Protein AF-A0A1B7P074-F1 (afdb_monomer)

Organism: NCBI:txid1955775

Solvent-accessible surface area (backbone atoms only — not comparable to full-atom values): 5033 Å² total; per-residue (Å²): 121,45,83,76,46,78,76,44,82,55,98,61,33,38,30,29,36,27,40,48,94,91,38,84,45,81,45,78,46,69,63,86,83,67,76,71,46,51,42,98,82,72,73,50,70,55,33,65,68,61,50,49,52,53,48,48,52,52,37,52,75,70,52,49,32,79,68,74,82,40,81,80,76,88,82,85,82,86,133

pLDDT: mean 86.08, std 8.47, range [62.0, 96.62]

Sequence (79 aa):
MEFEEILKVSEVSFIFHVNYCGKPWDLKLFHNNGTPGYACNCIQDLDRSCCEIRAYYRLKQFKICDVEVMPDFYGFILR

Foldseek 3Di:
DAFDAWPDDDPFWTWTFDDDPNDTDIDIGTDCPDFPAADPVNPRGSGPVVVVQVVLVVCVVVCVCVVVPDPHDDDDDDD

Radius of gyration: 14.27 Å; Cα contacts (8 Å, |Δi|>4): 95; chains: 1; bounding box: 35×29×31 Å

Nearest PDB structures (foldseek):
  7qh2-assembly1_E  TM=8.351E-01  e=2.753E+00  Acetobacterium woodii
  8soj-assembly1_B  TM=3.984E-01  e=1.009E+00  Enterovirus A71
  3dep-assembly1_A  TM=3.119E-01  e=2.429E+00  Arabidopsis thaliana

Structure (mmCIF, N/CA/C/O backbone):
data_AF-A0A1B7P074-F1
#
_entry.id   AF-A0A1B7P074-F1
#
loop_
_atom_site.group_PDB
_atom_site.id
_atom_site.type_symbol
_atom_site.label_atom_id
_atom_site.label_alt_id
_atom_sit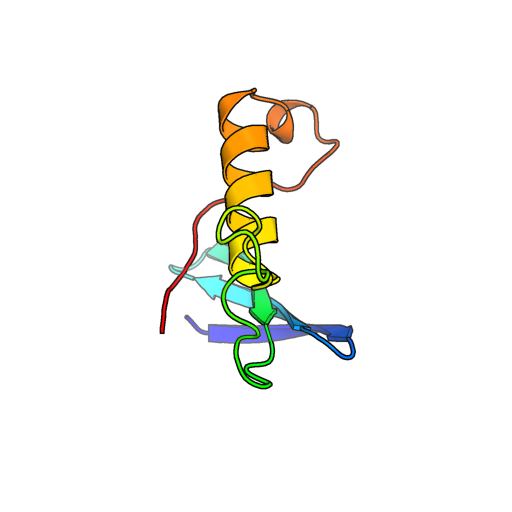e.label_comp_id
_atom_site.label_asym_id
_atom_site.label_entity_id
_atom_site.label_seq_id
_atom_site.pdbx_PDB_ins_code
_atom_site.Cartn_x
_atom_site.Cartn_y
_atom_site.Cartn_z
_atom_site.occupancy
_atom_site.B_iso_or_equiv
_atom_site.auth_seq_id
_atom_site.auth_comp_id
_atom_site.auth_asym_id
_atom_site.auth_atom_id
_atom_site.pdbx_PDB_model_num
ATOM 1 N N . MET A 1 1 ? -3.386 -14.494 8.803 1.00 85.94 1 MET A N 1
ATOM 2 C CA . MET A 1 1 ? -3.867 -13.475 7.853 1.00 85.94 1 MET A CA 1
ATOM 3 C C . MET A 1 1 ? -4.979 -14.130 7.079 1.00 85.94 1 MET A C 1
ATOM 5 O O . MET A 1 1 ? -4.736 -15.187 6.509 1.00 85.94 1 MET A O 1
ATOM 9 N N . GLU A 1 2 ? -6.164 -13.544 7.117 1.00 92.88 2 GLU A N 1
ATOM 10 C CA . GLU A 1 2 ? -7.342 -14.042 6.410 1.00 92.88 2 GLU A CA 1
ATOM 11 C C . GLU A 1 2 ? -7.789 -12.970 5.417 1.00 92.88 2 GLU A C 1
ATOM 13 O O . GLU A 1 2 ? -7.842 -11.793 5.768 1.00 92.88 2 GLU A O 1
ATOM 18 N N . PHE A 1 3 ? -8.029 -13.364 4.166 1.00 92.75 3 PHE A N 1
ATOM 19 C CA . PHE A 1 3 ? -8.511 -12.462 3.122 1.00 92.75 3 PHE A CA 1
ATOM 20 C C . PHE A 1 3 ? -10.034 -12.427 3.182 1.00 92.75 3 PHE A C 1
ATOM 22 O O . PHE A 1 3 ? -10.666 -13.462 2.980 1.00 92.75 3 PHE A O 1
ATOM 29 N N . GLU A 1 4 ? -10.604 -11.260 3.468 1.00 94.38 4 GLU A N 1
ATOM 30 C CA . GLU A 1 4 ? -12.051 -11.108 3.631 1.00 94.38 4 GLU A CA 1
ATOM 31 C C . GLU A 1 4 ? -12.700 -10.639 2.325 1.00 94.38 4 GLU A C 1
ATOM 33 O O . GLU A 1 4 ? -13.633 -11.273 1.834 1.00 94.38 4 GLU A O 1
ATOM 38 N N . GLU A 1 5 ? -12.165 -9.582 1.707 1.00 96.12 5 GLU A N 1
ATOM 39 C CA . GLU A 1 5 ? -12.698 -9.040 0.452 1.00 96.12 5 GLU A CA 1
ATOM 40 C C . GLU A 1 5 ? -11.623 -8.398 -0.436 1.00 96.12 5 GLU A C 1
ATOM 42 O O . GLU A 1 5 ? -10.539 -8.022 0.011 1.00 96.12 5 GLU A O 1
ATOM 47 N N . ILE A 1 6 ? -11.931 -8.267 -1.730 1.00 96.62 6 ILE A N 1
ATOM 48 C CA . ILE A 1 6 ? -11.122 -7.505 -2.686 1.00 96.62 6 ILE A CA 1
ATOM 49 C C . ILE A 1 6 ? -11.729 -6.112 -2.806 1.00 96.62 6 ILE A C 1
ATOM 51 O O . ILE A 1 6 ? -12.798 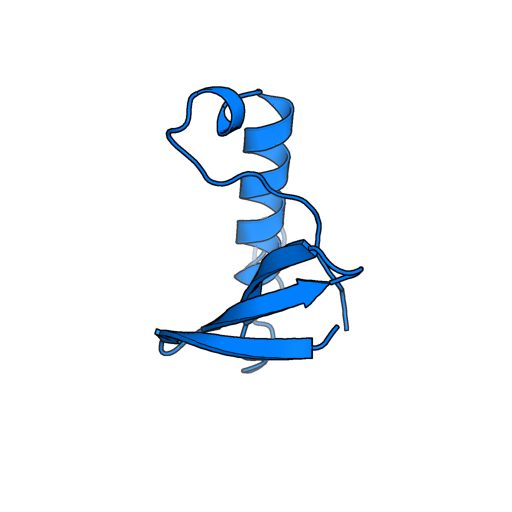-5.949 -3.386 1.00 96.62 6 ILE A O 1
ATOM 55 N N . LEU A 1 7 ? -11.011 -5.103 -2.321 1.00 95.69 7 LEU A N 1
ATOM 56 C CA . LEU A 1 7 ? -11.422 -3.703 -2.413 1.00 95.69 7 LEU A CA 1
ATOM 57 C C . LEU A 1 7 ? -11.179 -3.132 -3.808 1.00 95.69 7 LEU A C 1
ATOM 59 O O . LEU A 1 7 ? -11.972 -2.344 -4.324 1.00 95.69 7 LEU A O 1
ATOM 63 N N . LYS A 1 8 ? -10.049 -3.493 -4.428 1.00 95.75 8 LYS A N 1
ATOM 64 C CA . LYS A 1 8 ? -9.679 -2.954 -5.739 1.00 95.75 8 LYS A CA 1
ATOM 65 C C . LYS A 1 8 ? -8.821 -3.912 -6.542 1.00 95.75 8 LYS A C 1
ATOM 67 O O . LYS A 1 8 ? -7.875 -4.507 -6.033 1.00 95.75 8 LYS A O 1
ATOM 72 N N . VAL A 1 9 ? -9.108 -3.967 -7.836 1.00 95.81 9 VAL A N 1
ATOM 73 C CA . VAL A 1 9 ? -8.296 -4.658 -8.837 1.00 95.81 9 VAL A CA 1
ATOM 74 C C . VAL A 1 9 ? -7.712 -3.621 -9.787 1.00 95.81 9 VAL A C 1
ATOM 76 O O . VAL A 1 9 ? -8.399 -2.696 -10.216 1.00 95.81 9 VAL A O 1
ATOM 79 N N . SER A 1 10 ? -6.434 -3.766 -10.112 1.00 91.81 10 SER A N 1
ATOM 80 C CA . SER A 1 10 ? -5.756 -2.976 -11.136 1.00 91.81 10 SER A CA 1
ATOM 81 C C . SER A 1 10 ? -4.822 -3.863 -11.953 1.00 91.81 10 SER A C 1
ATOM 83 O O . SER A 1 10 ? -4.499 -4.984 -11.555 1.00 91.81 10 SER A O 1
ATOM 85 N N . GLU A 1 11 ? -4.326 -3.330 -13.066 1.00 89.44 11 GLU A N 1
ATOM 86 C CA . GLU A 1 11 ? -3.356 -4.020 -13.925 1.00 89.44 11 GLU A CA 1
ATOM 87 C C . GLU A 1 11 ? -2.047 -4.380 -13.213 1.00 89.44 11 GLU A C 1
ATOM 89 O O . GLU A 1 11 ? -1.326 -5.261 -13.668 1.00 89.44 11 GLU A O 1
ATOM 94 N N . VAL A 1 12 ? -1.721 -3.701 -12.106 1.00 88.69 12 VAL A N 1
ATOM 95 C CA . VAL A 1 12 ? -0.416 -3.814 -11.425 1.00 88.69 12 VAL A CA 1
ATOM 96 C C . VAL A 1 12 ? -0.502 -4.288 -9.974 1.00 88.69 12 VAL A C 1
ATOM 98 O O . VAL A 1 12 ? 0.520 -4.612 -9.372 1.00 88.69 12 VAL A O 1
ATOM 101 N N . SER A 1 13 ? -1.700 -4.309 -9.392 1.00 92.06 13 SER A N 1
ATOM 102 C CA . SER A 1 13 ? -1.900 -4.673 -7.990 1.00 92.06 13 SER A CA 1
ATOM 103 C C . SER A 1 13 ? -3.349 -5.016 -7.663 1.00 92.06 13 SER A C 1
ATOM 105 O O . SER A 1 13 ? -4.279 -4.580 -8.349 1.00 92.06 13 SER A O 1
ATOM 107 N N . PHE A 1 14 ? -3.520 -5.713 -6.550 1.00 94.31 14 PHE A N 1
ATOM 108 C CA . PHE A 1 14 ? -4.773 -5.882 -5.834 1.00 94.31 14 PHE A CA 1
ATOM 109 C C . PHE A 1 14 ? -4.717 -5.144 -4.498 1.00 94.31 14 PHE A C 1
ATOM 111 O O . PHE A 1 14 ? -3.656 -5.058 -3.880 1.00 94.31 14 PHE A O 1
ATOM 118 N N . ILE A 1 15 ? -5.860 -4.652 -4.038 1.00 95.44 15 ILE A N 1
ATOM 119 C CA . ILE A 1 15 ? -6.055 -4.207 -2.659 1.00 95.44 15 ILE A CA 1
ATOM 120 C C . ILE A 1 15 ? -7.101 -5.128 -2.044 1.00 95.44 15 ILE A C 1
ATOM 122 O O . ILE A 1 15 ? -8.198 -5.261 -2.587 1.00 95.44 15 ILE A O 1
ATOM 126 N N . PHE A 1 16 ? -6.741 -5.757 -0.935 1.00 96.19 16 PHE A N 1
ATOM 127 C CA . PHE A 1 16 ? -7.593 -6.644 -0.159 1.00 96.19 16 PHE A CA 1
ATOM 128 C C . PHE A 1 16 ? -7.908 -6.010 1.184 1.00 96.19 16 PHE A C 1
ATOM 130 O O . PHE A 1 16 ? -7.021 -5.414 1.792 1.00 96.19 16 PHE A O 1
ATOM 137 N N . HIS A 1 17 ? -9.120 -6.220 1.672 1.00 96.00 17 HIS A N 1
ATOM 138 C CA . HIS A 1 17 ? -9.386 -6.123 3.094 1.00 96.00 17 HIS A CA 1
ATOM 139 C C . HIS A 1 17 ? -9.020 -7.460 3.741 1.00 96.00 17 HIS A C 1
ATOM 141 O O . HIS A 1 17 ? -9.400 -8.534 3.253 1.00 96.00 17 HIS A O 1
ATOM 147 N N . VAL A 1 18 ? -8.226 -7.407 4.803 1.00 95.31 18 VAL A N 1
ATOM 148 C CA . VAL A 1 18 ? -7.709 -8.589 5.485 1.00 95.31 18 VAL A CA 1
ATOM 149 C C . VAL A 1 18 ? -7.891 -8.479 6.986 1.00 95.31 18 VAL A C 1
ATOM 151 O O . VAL A 1 18 ? -7.702 -7.423 7.588 1.00 95.31 18 VAL A O 1
ATOM 154 N N . ASN A 1 19 ? -8.138 -9.621 7.613 1.00 95.06 19 ASN A N 1
ATOM 155 C CA . ASN A 1 19 ? -8.025 -9.759 9.050 1.00 95.06 19 ASN A CA 1
ATOM 156 C C . ASN A 1 19 ? -6.614 -10.216 9.413 1.00 95.06 19 ASN A C 1
ATOM 158 O O . ASN A 1 19 ? -6.140 -11.292 9.012 1.00 95.06 19 ASN A O 1
ATOM 162 N N . TYR A 1 20 ? -5.915 -9.397 10.191 1.00 91.94 20 TYR A N 1
ATOM 163 C CA . TYR A 1 20 ? -4.603 -9.735 10.719 1.00 91.94 20 TYR A CA 1
ATOM 164 C C . TYR A 1 20 ? -4.563 -9.492 12.225 1.00 91.94 20 TYR A C 1
ATOM 166 O O . TYR A 1 20 ? -4.722 -8.366 12.700 1.00 91.94 20 TYR A O 1
ATOM 174 N N . CYS A 1 21 ? -4.344 -10.576 12.976 1.00 92.12 21 CYS A N 1
ATOM 175 C CA . CYS A 1 21 ? -4.357 -10.596 14.441 1.00 92.12 21 CYS A CA 1
ATOM 176 C C . CYS A 1 21 ? -5.665 -10.056 15.055 1.00 92.12 21 CYS A C 1
ATOM 178 O O . CYS A 1 21 ? -5.625 -9.343 16.057 1.00 92.12 21 CYS A O 1
ATOM 180 N N . GLY A 1 22 ? -6.818 -10.379 14.454 1.00 93.19 22 GLY A N 1
ATOM 181 C CA . GLY A 1 22 ? -8.134 -9.956 14.944 1.00 93.19 22 GLY A CA 1
ATOM 182 C C . GLY A 1 22 ? -8.457 -8.484 14.679 1.00 93.19 22 GLY A C 1
ATOM 183 O O . GLY A 1 22 ? -9.387 -7.950 15.279 1.00 93.19 22 GLY A O 1
ATOM 184 N N . LYS A 1 23 ? -7.675 -7.811 13.828 1.00 93.44 23 LYS A N 1
ATOM 185 C CA . LYS A 1 23 ? -7.887 -6.420 13.425 1.00 93.44 23 LYS A CA 1
ATOM 186 C C . LYS A 1 23 ? -8.042 -6.329 11.903 1.00 93.44 23 LYS A C 1
ATOM 188 O O . LYS A 1 23 ? -7.321 -7.047 11.204 1.00 93.44 23 LYS A O 1
ATOM 193 N N . PRO A 1 24 ? -8.939 -5.462 11.407 1.00 94.44 24 PRO A N 1
ATOM 194 C CA . PRO A 1 24 ? -9.088 -5.209 9.981 1.00 94.44 24 PRO A CA 1
ATOM 195 C C . PRO A 1 24 ? -7.937 -4.343 9.459 1.00 94.44 24 PRO A C 1
ATOM 197 O O . PRO A 1 24 ? -7.522 -3.386 10.119 1.00 94.44 24 PRO A O 1
ATOM 200 N N . TRP A 1 25 ? -7.432 -4.676 8.275 1.00 93.38 25 TRP A N 1
ATOM 201 C CA . TRP A 1 25 ? -6.373 -3.947 7.579 1.00 93.38 25 TRP A CA 1
ATOM 202 C C . TRP A 1 25 ? -6.594 -3.979 6.075 1.00 93.38 25 TRP A C 1
ATOM 204 O O . TRP A 1 25 ? -7.140 -4.944 5.546 1.00 93.38 25 TRP A O 1
ATOM 214 N N . ASP A 1 26 ? -6.042 -2.990 5.379 1.00 94.25 26 ASP A N 1
ATOM 215 C CA . ASP A 1 26 ? -5.970 -3.008 3.923 1.00 94.25 26 ASP A CA 1
ATOM 216 C C . ASP A 1 26 ? -4.576 -3.456 3.474 1.00 94.25 26 ASP A C 1
ATOM 218 O O . ASP A 1 26 ? -3.553 -2.865 3.829 1.00 94.25 26 ASP A O 1
ATOM 222 N N . LEU A 1 27 ? -4.531 -4.524 2.680 1.00 93.75 27 LEU A N 1
ATOM 223 C CA . LEU A 1 27 ? -3.312 -5.105 2.135 1.00 93.75 27 LEU A CA 1
ATOM 224 C C . LEU A 1 27 ? -3.236 -4.857 0.632 1.00 93.75 27 LEU A C 1
ATOM 226 O O . LEU A 1 27 ? -4.062 -5.348 -0.137 1.00 93.75 27 LEU A O 1
ATOM 230 N N . LYS A 1 28 ? -2.181 -4.169 0.195 1.00 93.44 28 LYS A N 1
ATOM 231 C CA . LYS A 1 28 ? -1.864 -4.020 -1.225 1.00 93.44 28 LYS A CA 1
ATOM 232 C C . LYS A 1 28 ? -0.878 -5.096 -1.675 1.00 93.44 28 LYS A C 1
ATOM 234 O O . LYS A 1 28 ? 0.245 -5.163 -1.181 1.00 93.44 28 LYS A O 1
ATOM 239 N N . LEU A 1 29 ? -1.290 -5.911 -2.639 1.00 91.94 29 LEU A N 1
ATOM 240 C CA . LEU A 1 29 ? -0.489 -6.966 -3.252 1.00 91.94 29 LEU A CA 1
ATOM 241 C C . LEU A 1 29 ? -0.117 -6.568 -4.680 1.00 91.94 29 LEU A C 1
ATOM 243 O O . LEU A 1 29 ? -0.997 -6.346 -5.508 1.00 91.94 29 LEU A O 1
ATOM 247 N N . PHE A 1 30 ? 1.174 -6.498 -4.993 1.00 89.88 30 PHE A N 1
ATOM 248 C CA . PHE A 1 30 ? 1.640 -6.208 -6.350 1.00 89.88 30 PHE A CA 1
ATOM 249 C C . PHE A 1 30 ? 1.737 -7.487 -7.178 1.00 89.88 30 PHE A C 1
ATOM 251 O O . PHE A 1 30 ? 2.169 -8.528 -6.676 1.00 89.88 30 PHE A O 1
ATOM 258 N N . HIS A 1 31 ? 1.364 -7.408 -8.457 1.00 87.88 31 HIS A N 1
ATOM 259 C CA . HIS A 1 31 ? 1.604 -8.517 -9.379 1.00 87.88 31 HIS A CA 1
ATOM 260 C C . HIS A 1 31 ? 3.103 -8.658 -9.618 1.00 87.88 31 HIS A C 1
ATOM 262 O O . HIS A 1 31 ? 3.783 -7.683 -9.940 1.00 87.88 31 HIS A O 1
ATOM 268 N N . ASN A 1 32 ? 3.619 -9.879 -9.500 1.00 76.69 32 ASN A N 1
ATOM 269 C CA . ASN A 1 32 ? 5.003 -10.167 -9.850 1.00 76.69 32 ASN A CA 1
ATOM 270 C C . ASN A 1 32 ? 5.106 -10.449 -11.357 1.00 76.69 32 ASN A C 1
ATOM 272 O O . ASN A 1 32 ? 5.189 -11.601 -11.775 1.00 76.69 32 ASN A O 1
ATOM 276 N N . ASN A 1 33 ? 5.088 -9.389 -12.167 1.00 73.31 33 ASN A N 1
ATOM 277 C CA . ASN A 1 33 ? 5.239 -9.474 -13.627 1.00 73.31 33 ASN A CA 1
ATOM 278 C C . ASN A 1 33 ? 6.716 -9.484 -14.073 1.00 73.31 33 ASN A C 1
ATOM 280 O O . ASN A 1 33 ? 7.024 -9.169 -15.221 1.00 73.31 33 ASN A O 1
ATOM 284 N N . GLY A 1 34 ? 7.629 -9.841 -13.165 1.00 65.44 34 GLY A N 1
ATOM 285 C CA . GLY A 1 34 ? 9.063 -9.641 -13.326 1.00 65.44 34 GLY A CA 1
ATOM 286 C C . GLY A 1 34 ? 9.478 -8.264 -12.818 1.00 65.44 34 GLY A C 1
ATOM 287 O O . GLY A 1 34 ? 8.814 -7.257 -13.071 1.00 65.44 34 GLY A O 1
ATOM 288 N N . THR A 1 35 ? 10.573 -8.221 -12.064 1.00 63.97 35 THR A N 1
ATOM 289 C CA . THR A 1 35 ? 11.103 -6.962 -11.552 1.00 63.97 35 THR A CA 1
ATOM 290 C C . THR A 1 35 ? 11.957 -6.309 -12.643 1.00 63.97 35 THR A C 1
ATOM 292 O O . THR A 1 35 ? 12.921 -6.913 -13.113 1.00 63.97 35 THR A O 1
ATOM 295 N N . PRO A 1 36 ? 11.652 -5.070 -13.069 1.00 69.44 36 PRO A N 1
ATOM 296 C CA . PRO A 1 36 ? 12.523 -4.331 -13.987 1.00 69.44 36 PRO A CA 1
ATOM 297 C C . PRO A 1 36 ? 13.892 -3.995 -13.363 1.00 69.44 36 PRO A C 1
ATOM 299 O O . PRO A 1 36 ? 14.788 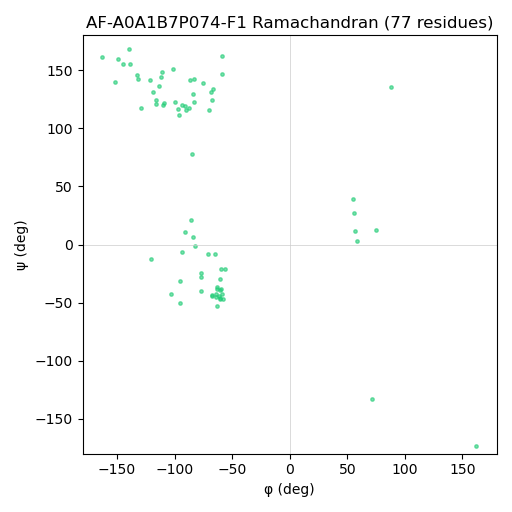-3.535 -14.064 1.00 69.44 36 PRO A O 1
ATOM 302 N N . GLY A 1 37 ? 14.071 -4.247 -12.060 1.00 78.19 37 GLY A N 1
ATOM 303 C CA . GLY A 1 37 ? 15.321 -4.038 -11.343 1.00 78.19 37 GLY A CA 1
ATOM 304 C C . GLY A 1 37 ? 15.609 -2.553 -11.161 1.00 78.19 37 GLY A C 1
ATOM 305 O O . GLY A 1 37 ? 14.736 -1.789 -10.760 1.00 78.19 37 GLY A O 1
ATOM 306 N N . TYR A 1 38 ? 16.837 -2.145 -11.460 1.00 80.88 38 TYR A N 1
ATOM 307 C CA . TYR A 1 38 ? 17.233 -0.740 -11.458 1.00 80.88 38 TYR A CA 1
ATOM 308 C C . TYR A 1 38 ? 17.288 -0.195 -12.885 1.00 80.88 38 TYR A C 1
ATOM 310 O O . TYR A 1 38 ? 17.598 -0.917 -13.832 1.00 80.88 38 TYR A O 1
ATOM 318 N N . ALA A 1 39 ? 17.040 1.106 -13.036 1.00 82.75 39 ALA A N 1
ATOM 319 C CA . ALA A 1 39 ? 17.314 1.814 -14.280 1.00 82.75 39 ALA A CA 1
ATOM 320 C C . ALA A 1 39 ? 18.803 1.709 -14.648 1.00 82.75 39 ALA A C 1
ATOM 322 O O . ALA A 1 39 ? 19.647 1.459 -13.789 1.00 82.75 39 ALA A O 1
ATOM 323 N N . CYS A 1 40 ? 19.150 1.978 -15.910 1.00 84.00 40 CYS A N 1
ATOM 324 C CA . CYS A 1 40 ? 20.529 1.865 -16.409 1.00 84.00 40 CYS A CA 1
ATOM 325 C C . CYS A 1 40 ? 21.558 2.699 -15.622 1.00 84.00 40 CYS A C 1
ATOM 327 O O . CYS A 1 40 ? 22.749 2.417 -15.678 1.00 84.00 40 CYS A O 1
ATOM 329 N N . ASN A 1 41 ? 21.113 3.732 -14.900 1.00 85.75 41 ASN A N 1
ATOM 330 C CA . ASN A 1 41 ? 21.964 4.549 -14.034 1.00 85.75 41 ASN A CA 1
ATOM 331 C C . ASN A 1 41 ? 22.208 3.937 -12.640 1.00 85.75 41 ASN A C 1
ATOM 333 O O . ASN A 1 41 ? 22.891 4.558 -11.834 1.00 85.75 41 ASN A O 1
ATOM 337 N N . CYS A 1 42 ? 21.627 2.773 -12.336 1.00 77.81 42 CYS A N 1
ATOM 338 C CA . CYS A 1 42 ? 21.687 2.064 -11.054 1.00 77.81 42 CYS A CA 1
ATOM 339 C C . CYS A 1 42 ? 21.204 2.866 -9.828 1.00 77.81 42 CYS A C 1
ATOM 341 O O . CYS A 1 42 ? 21.414 2.440 -8.695 1.00 77.81 42 CYS A O 1
ATOM 343 N N . ILE A 1 43 ? 20.556 4.018 -10.030 1.00 81.06 43 ILE A N 1
ATOM 344 C CA . ILE A 1 43 ? 20.092 4.909 -8.954 1.00 81.06 43 ILE A CA 1
ATOM 345 C C . ILE A 1 43 ? 18.587 4.753 -8.746 1.00 81.06 43 ILE A C 1
ATOM 347 O O . ILE A 1 43 ? 18.107 4.719 -7.611 1.00 81.06 43 ILE A O 1
ATOM 351 N N . GLN A 1 44 ? 17.831 4.678 -9.841 1.00 80.50 44 GLN A N 1
ATOM 352 C CA . GLN A 1 44 ? 16.379 4.605 -9.787 1.00 80.50 44 GLN A CA 1
ATOM 353 C C . GLN A 1 44 ? 15.928 3.149 -9.716 1.00 80.50 44 GLN A C 1
ATOM 355 O O . GLN A 1 44 ? 16.145 2.381 -10.650 1.00 80.50 44 GLN A O 1
ATOM 360 N N . ASP A 1 45 ? 15.293 2.794 -8.604 1.00 83.69 45 ASP A N 1
ATOM 361 C CA . ASP A 1 45 ? 14.573 1.534 -8.464 1.00 83.69 45 ASP A CA 1
ATOM 362 C C . ASP A 1 45 ? 13.353 1.573 -9.397 1.00 83.69 45 ASP A C 1
ATOM 364 O O . ASP A 1 45 ? 12.574 2.528 -9.358 1.00 83.69 45 ASP A O 1
ATOM 368 N N . LEU A 1 46 ? 13.230 0.597 -10.294 1.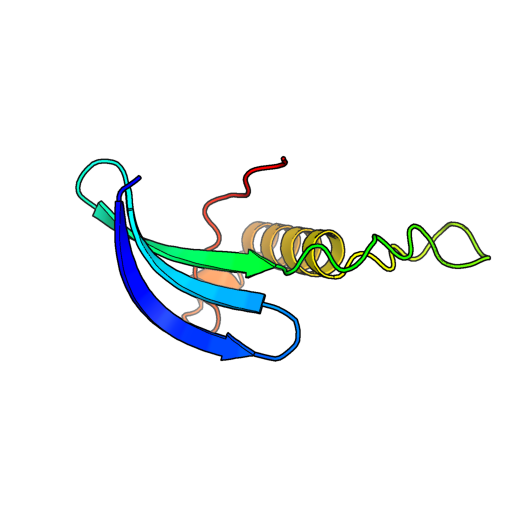00 83.56 46 LEU A N 1
ATOM 369 C CA . LEU A 1 46 ? 12.080 0.473 -11.190 1.00 83.56 46 LEU A CA 1
ATOM 370 C C . LEU A 1 46 ? 11.013 -0.452 -10.597 1.00 83.56 46 LEU A C 1
ATOM 372 O O . LEU A 1 46 ? 9.915 -0.557 -11.152 1.00 83.56 46 LEU A O 1
ATOM 376 N N . ASP A 1 47 ? 11.303 -1.109 -9.471 1.00 86.19 47 ASP A N 1
ATOM 377 C CA . ASP A 1 47 ? 10.318 -1.902 -8.763 1.00 86.19 47 ASP A CA 1
ATOM 378 C C . ASP A 1 47 ? 9.273 -0.985 -8.115 1.00 86.19 47 ASP A C 1
ATOM 380 O O . ASP A 1 47 ? 9.548 -0.163 -7.231 1.00 86.19 47 ASP A O 1
ATOM 384 N N . ARG A 1 48 ? 8.033 -1.122 -8.594 1.00 84.88 48 ARG A N 1
ATOM 385 C CA . ARG A 1 48 ? 6.910 -0.289 -8.157 1.00 84.88 48 ARG A CA 1
ATOM 386 C C . ARG A 1 48 ? 6.603 -0.495 -6.675 1.00 84.88 48 ARG A C 1
ATOM 388 O O . ARG A 1 48 ? 6.277 0.480 -6.000 1.00 84.88 48 ARG A O 1
ATOM 395 N N . SER A 1 49 ? 6.736 -1.724 -6.172 1.00 87.00 49 SER A N 1
ATOM 396 C CA . SER A 1 49 ? 6.492 -2.032 -4.762 1.00 87.00 49 SER A CA 1
ATOM 397 C C . SER A 1 49 ? 7.551 -1.382 -3.872 1.00 87.00 49 SER A C 1
ATOM 399 O O . SER A 1 49 ? 7.202 -0.703 -2.908 1.00 87.00 49 SER A O 1
ATOM 401 N N . CYS A 1 50 ? 8.830 -1.459 -4.251 1.00 86.88 50 CYS A N 1
ATOM 402 C CA . CYS A 1 50 ? 9.923 -0.806 -3.538 1.00 86.88 50 CYS A CA 1
ATOM 403 C C . CYS A 1 50 ? 9.765 0.715 -3.522 1.00 86.88 50 CYS A C 1
ATOM 405 O O . CYS A 1 50 ? 9.952 1.345 -2.478 1.00 86.88 50 CYS A O 1
ATOM 407 N N . CYS A 1 51 ? 9.407 1.316 -4.659 1.00 88.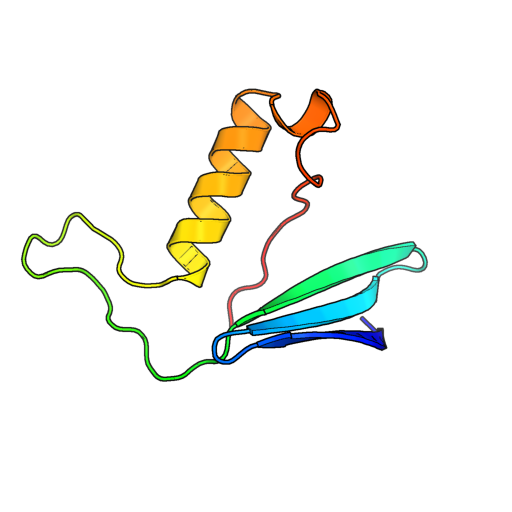38 51 CYS A N 1
ATOM 408 C CA . CYS A 1 51 ? 9.178 2.756 -4.750 1.00 88.38 51 CYS A CA 1
ATOM 409 C C . CYS A 1 51 ? 8.047 3.212 -3.824 1.00 88.38 51 CYS A C 1
ATOM 411 O O . CYS A 1 51 ? 8.213 4.183 -3.084 1.00 88.38 51 CYS A O 1
ATOM 413 N N . GLU A 1 52 ? 6.921 2.498 -3.832 1.00 89.75 52 GLU A N 1
ATOM 414 C CA . GLU A 1 52 ? 5.762 2.828 -3.005 1.00 89.75 52 GLU A CA 1
ATOM 415 C C . GLU A 1 52 ? 6.052 2.622 -1.509 1.00 89.75 52 GLU A C 1
ATOM 417 O O . GLU A 1 52 ? 5.794 3.522 -0.711 1.00 89.75 52 GLU A O 1
ATOM 422 N N . ILE A 1 53 ? 6.703 1.516 -1.128 1.00 90.00 53 ILE A N 1
ATOM 423 C CA . ILE A 1 53 ? 7.147 1.263 0.255 1.00 90.00 53 ILE A CA 1
ATOM 424 C C . ILE A 1 53 ? 8.083 2.378 0.740 1.00 90.00 53 ILE A C 1
ATOM 426 O O . ILE A 1 53 ? 7.898 2.913 1.835 1.00 90.00 53 ILE A O 1
ATOM 430 N N . ARG A 1 54 ? 9.076 2.775 -0.071 1.00 89.56 54 ARG A N 1
ATOM 431 C CA . ARG A 1 54 ? 10.000 3.871 0.275 1.00 89.56 54 ARG A CA 1
ATOM 432 C C . ARG A 1 54 ? 9.270 5.205 0.419 1.00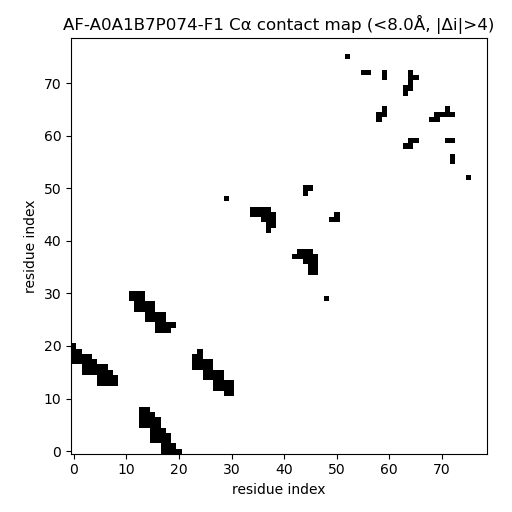 89.56 54 ARG A C 1
ATOM 434 O O . ARG A 1 54 ? 9.626 5.986 1.302 1.00 89.56 54 ARG A O 1
ATOM 441 N N . ALA A 1 55 ? 8.275 5.474 -0.426 1.00 90.38 55 ALA A N 1
ATOM 442 C CA . ALA A 1 55 ? 7.466 6.683 -0.336 1.00 90.38 55 ALA A CA 1
ATOM 443 C C . ALA A 1 55 ? 6.680 6.718 0.982 1.00 90.38 55 ALA A C 1
ATOM 445 O O . ALA A 1 55 ? 6.845 7.662 1.752 1.00 90.38 55 ALA A O 1
ATOM 446 N N . TYR A 1 56 ? 5.921 5.665 1.295 1.00 89.88 56 TYR A N 1
ATOM 447 C CA . TYR A 1 56 ? 5.164 5.572 2.546 1.00 89.88 56 TYR A CA 1
ATOM 448 C C . TYR A 1 56 ? 6.055 5.631 3.789 1.00 89.88 56 TYR A C 1
ATOM 450 O O . TYR A 1 56 ? 5.721 6.313 4.758 1.00 89.88 56 TYR A O 1
ATOM 458 N N . TYR A 1 57 ? 7.224 4.989 3.754 1.00 88.69 57 TYR A N 1
ATOM 459 C CA . TYR A 1 57 ? 8.187 5.066 4.848 1.00 88.69 57 TYR A CA 1
ATOM 460 C C . TYR A 1 57 ? 8.653 6.508 5.097 1.00 88.69 57 TYR A C 1
ATOM 462 O O . TYR A 1 57 ? 8.643 6.969 6.237 1.00 88.69 57 TYR A O 1
ATOM 470 N N . ARG A 1 58 ? 8.995 7.255 4.037 1.00 89.62 58 ARG A N 1
ATOM 471 C CA . ARG A 1 58 ? 9.368 8.675 4.146 1.00 89.62 58 ARG A CA 1
ATOM 472 C C . ARG A 1 58 ? 8.205 9.528 4.649 1.00 89.62 58 ARG A C 1
ATOM 474 O O . ARG A 1 58 ? 8.403 10.338 5.545 1.00 89.62 58 ARG A O 1
ATOM 481 N N . LEU A 1 59 ? 6.998 9.333 4.119 1.00 88.25 59 LEU A N 1
ATOM 482 C CA . LEU A 1 59 ? 5.808 10.078 4.551 1.00 88.25 59 LEU A CA 1
ATOM 483 C C . LEU A 1 59 ? 5.525 9.882 6.045 1.00 88.25 59 LEU A C 1
ATOM 485 O O . LEU A 1 59 ? 5.282 10.859 6.755 1.00 88.25 59 LEU A O 1
ATOM 489 N N . LYS A 1 60 ? 5.651 8.644 6.535 1.00 86.31 60 LYS A N 1
ATOM 490 C CA . LYS A 1 60 ? 5.532 8.321 7.958 1.00 86.31 60 LYS A CA 1
ATOM 491 C C . LYS A 1 60 ? 6.635 8.975 8.792 1.00 86.31 60 LYS A C 1
ATOM 493 O O . LYS A 1 60 ? 6.350 9.537 9.844 1.00 86.31 60 LYS A O 1
ATOM 498 N N . GLN A 1 61 ? 7.884 8.962 8.319 1.00 87.50 61 GLN A N 1
ATOM 499 C CA . GLN A 1 61 ? 8.997 9.642 8.998 1.00 87.50 61 GLN A CA 1
ATOM 500 C C . GLN A 1 61 ? 8.767 11.151 9.144 1.00 87.50 61 GLN A C 1
ATOM 502 O O . GLN A 1 61 ? 9.100 11.721 10.181 1.00 87.50 61 GLN A O 1
ATOM 507 N N . PHE A 1 62 ? 8.174 11.791 8.134 1.00 86.50 62 PHE A N 1
ATOM 508 C CA . PHE A 1 62 ? 7.844 13.216 8.166 1.00 86.50 62 PHE A CA 1
ATOM 509 C C . PHE A 1 62 ? 6.505 13.530 8.850 1.00 86.50 62 PHE A C 1
ATOM 511 O O . PHE A 1 62 ? 6.092 14.686 8.829 1.00 86.50 62 PHE A O 1
ATOM 518 N N . LYS A 1 63 ? 5.835 12.539 9.465 1.00 80.94 63 LYS A N 1
ATOM 519 C CA . LYS A 1 63 ? 4.525 12.695 10.126 1.00 80.94 63 LYS A CA 1
ATOM 520 C C . LYS A 1 63 ? 3.434 13.264 9.210 1.00 80.94 63 LYS A C 1
ATOM 522 O O . LYS A 1 63 ? 2.496 13.906 9.664 1.00 80.94 63 LYS A O 1
ATOM 527 N N . ILE A 1 64 ? 3.554 13.033 7.901 1.00 75.62 64 ILE A N 1
ATOM 528 C CA . ILE A 1 64 ? 2.558 13.485 6.918 1.00 75.62 64 ILE A CA 1
ATOM 529 C C . ILE A 1 64 ? 1.321 12.572 6.954 1.00 75.62 64 ILE A C 1
ATOM 531 O O . ILE A 1 64 ? 0.215 13.036 6.690 1.00 75.62 64 ILE A O 1
ATOM 535 N N . CYS A 1 65 ? 1.488 11.297 7.332 1.00 67.50 65 CYS A N 1
ATOM 536 C CA . CYS A 1 65 ? 0.372 10.375 7.584 1.00 67.50 65 CYS A CA 1
ATOM 537 C C . CYS A 1 65 ? -0.553 10.874 8.713 1.00 67.50 65 CYS A C 1
ATOM 539 O O . CYS A 1 65 ? -1.760 10.677 8.633 1.00 67.50 65 CYS A O 1
ATOM 541 N N . ASP A 1 66 ? -0.020 11.622 9.686 1.00 70.88 66 ASP A N 1
ATOM 542 C CA . ASP A 1 66 ? -0.774 12.128 10.844 1.00 70.88 66 ASP A CA 1
ATOM 543 C C . ASP A 1 66 ? -1.772 13.248 10.473 1.00 70.88 66 ASP A C 1
ATOM 545 O O . ASP A 1 66 ? -2.570 13.672 11.304 1.00 70.88 66 ASP A O 1
ATOM 549 N N . VAL A 1 67 ? -1.730 13.749 9.231 1.00 74.06 67 VAL A N 1
ATOM 550 C CA . VAL A 1 67 ? -2.582 14.849 8.742 1.00 74.06 67 VAL A CA 1
ATOM 551 C C . VAL A 1 67 ? -3.886 14.325 8.105 1.00 74.06 67 VAL A C 1
ATOM 553 O O . VAL A 1 67 ? -4.588 15.078 7.444 1.00 74.06 67 VAL A O 1
ATOM 556 N N . GLU A 1 68 ? -4.208 13.031 8.245 1.00 69.81 68 GLU A N 1
ATOM 557 C CA . GLU A 1 68 ? -5.377 12.340 7.644 1.00 69.81 68 GLU A CA 1
ATOM 558 C C . GLU A 1 68 ? -5.462 12.393 6.102 1.00 69.81 68 GLU A C 1
ATOM 560 O O . GLU A 1 68 ? -6.386 11.857 5.495 1.00 69.81 68 GLU A O 1
ATOM 565 N N . VAL A 1 69 ? -4.477 12.992 5.427 1.00 75.25 69 VAL A N 1
ATOM 566 C CA . VAL A 1 69 ? -4.422 13.065 3.956 1.00 75.25 69 VAL A CA 1
ATOM 567 C C . VAL A 1 69 ? -3.968 11.735 3.343 1.00 75.25 69 VAL A C 1
ATOM 569 O O . VAL A 1 69 ? -4.259 11.455 2.180 1.00 75.25 69 VAL A O 1
ATOM 572 N N . MET A 1 70 ? -3.239 10.913 4.103 1.00 77.75 70 MET A N 1
ATOM 573 C CA . MET A 1 70 ? -2.659 9.653 3.637 1.00 77.75 70 MET A CA 1
ATOM 574 C C . MET A 1 70 ? -2.954 8.510 4.611 1.00 77.75 70 MET A C 1
ATOM 576 O O . MET A 1 70 ? -2.874 8.726 5.818 1.00 77.75 70 MET A O 1
ATOM 580 N N . PRO A 1 71 ? -3.213 7.286 4.112 1.00 84.12 71 PRO A N 1
ATOM 581 C CA . PRO A 1 71 ? -3.332 6.108 4.961 1.00 84.12 71 PRO A CA 1
ATOM 582 C C . PRO A 1 71 ? -2.059 5.856 5.773 1.00 84.12 71 PRO A C 1
ATOM 584 O O . PRO A 1 71 ? -0.941 6.066 5.284 1.00 84.12 71 PRO A O 1
ATOM 587 N N . ASP A 1 72 ? -2.230 5.331 6.983 1.00 84.38 72 ASP A N 1
ATOM 588 C CA . ASP A 1 72 ? -1.111 4.875 7.796 1.00 84.38 72 ASP A CA 1
ATOM 589 C C . ASP A 1 72 ? -0.425 3.656 7.177 1.00 84.38 72 ASP A C 1
ATOM 591 O O . ASP A 1 72 ? -1.054 2.668 6.793 1.00 84.38 72 ASP A O 1
ATOM 595 N N . PHE A 1 73 ? 0.906 3.705 7.133 1.00 87.44 73 PHE A N 1
ATOM 596 C CA . PHE A 1 73 ? 1.726 2.594 6.669 1.00 87.44 73 PHE A CA 1
ATOM 597 C C . PHE A 1 73 ? 2.241 1.758 7.840 1.00 87.44 73 PHE A C 1
ATOM 599 O O . PHE A 1 73 ? 3.027 2.231 8.671 1.00 87.44 73 PHE A O 1
ATOM 606 N N . TYR A 1 74 ? 1.828 0.494 7.894 1.00 87.81 74 TYR A N 1
ATOM 607 C CA . TYR A 1 74 ? 2.154 -0.411 9.000 1.00 87.81 74 TYR A CA 1
ATOM 608 C C . TYR A 1 74 ? 3.371 -1.292 8.722 1.00 87.81 74 TYR A C 1
ATOM 610 O O . TYR A 1 74 ? 4.128 -1.593 9.643 1.00 87.81 74 TYR A O 1
ATOM 618 N N . GLY A 1 75 ? 3.608 -1.655 7.463 1.00 88.88 75 GLY A N 1
ATOM 619 C CA . GLY A 1 75 ? 4.757 -2.460 7.078 1.00 88.88 75 GLY A CA 1
ATOM 620 C C . GLY A 1 75 ? 4.592 -3.102 5.709 1.00 88.88 75 GLY A C 1
ATOM 621 O O . GLY A 1 75 ? 3.634 -2.839 4.986 1.00 88.88 75 GLY A O 1
ATOM 622 N N . PHE A 1 76 ? 5.551 -3.952 5.366 1.00 89.38 76 PHE A N 1
ATOM 623 C CA . PHE A 1 76 ? 5.566 -4.730 4.135 1.00 89.38 76 PHE A CA 1
ATOM 624 C C . PHE A 1 76 ? 6.056 -6.147 4.430 1.00 89.38 76 PHE A C 1
ATOM 626 O O . PHE A 1 76 ? 6.783 -6.375 5.398 1.00 89.38 76 PHE A O 1
ATOM 633 N N . ILE A 1 77 ? 5.663 -7.091 3.582 1.00 84.06 77 ILE A N 1
ATOM 634 C CA . ILE A 1 77 ? 6.142 -8.471 3.615 1.00 84.06 77 ILE A CA 1
ATOM 635 C C . ILE A 1 77 ? 6.883 -8.693 2.302 1.00 84.06 77 ILE A C 1
ATOM 637 O O . ILE A 1 77 ? 6.305 -8.513 1.231 1.00 84.06 77 ILE A O 1
ATOM 641 N N . LEU A 1 78 ? 8.167 -9.039 2.385 1.00 73.56 78 LEU A N 1
ATOM 642 C CA . LEU A 1 78 ? 8.926 -9.494 1.222 1.00 73.56 78 LEU A CA 1
ATOM 643 C C . LEU A 1 78 ? 8.661 -10.984 1.017 1.00 73.56 78 LEU A C 1
ATOM 645 O O . LEU A 1 78 ? 8.516 -11.727 1.989 1.00 73.56 78 LEU A O 1
ATOM 649 N N . ARG A 1 79 ? 8.570 -11.388 -0.248 1.00 62.00 79 ARG A N 1
ATOM 650 C CA . ARG A 1 79 ? 8.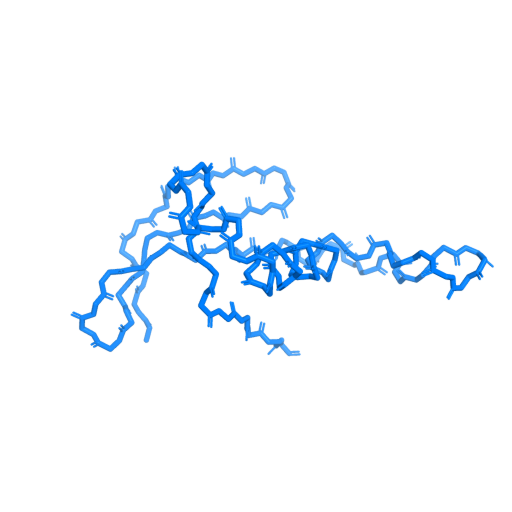475 -12.792 -0.641 1.00 62.00 79 ARG A CA 1
ATOM 651 C C . ARG A 1 79 ? 9.853 -13.437 -0.688 1.00 62.00 79 ARG A C 1
ATOM 653 O O . ARG A 1 79 ? 10.796 -12.742 -1.122 1.00 62.00 79 ARG A O 1
#

Mean predicted aligned error: 5.67 Å

Secondary structure (DSSP, 8-state):
-EEEEEEEE-SSEEEEEEEETTEEEEEEEE--S----B-TTSSSB--HHHHHHHHHHHHHHTT-GGGSSSPPP------

=== Feature glossary ===
Annotated list of the representations used here:

Nearest PDB structures. The Foldseek neighbor list gives the closest experimentally determined structures in the PDB, ranked by structural alignment. TM-score near 1 means near-identi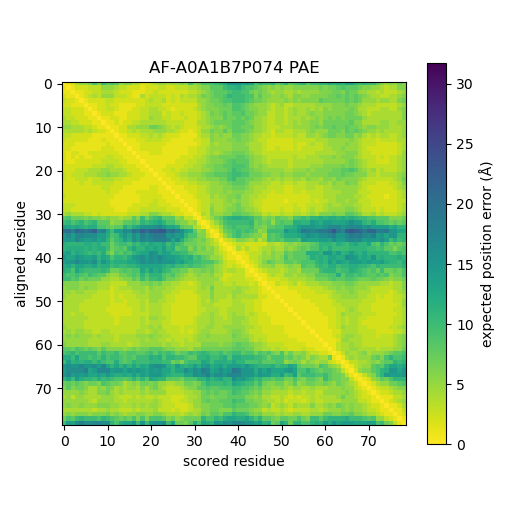cal fold; near 0.3 means only rough topology match. This is how one finds what a novel AlphaFold prediction most resembles in the solved-structure universe.

Foldseek 3Di. Foldseek's 3Di representation compresses backbone geometry into a per-residue letter drawn from a learned twenty-state alphabet. It captures the tertiary interaction pattern around each residue — which residues are packed against it in space, regardless of where they are in sequence.

Radius of gyration, Cα contacts, bounding box. Radius of gyration (Rg) is the root-mean-square distance of Cα atoms from their centroid — a single number for overall size and compactness. A globular domain of N residues has Rg ≈ 2.2·N^0.38 Å; an extended or disordered chain has a much larger Rg. The Cα contact count is the number of residue pairs whose Cα atoms are within 8 Å and are more than four positions apart in sequence — a standard proxy for tertiary packing density. The bounding box is the smallest axis-aligned box enclosing all Cα atoms.

InterPro / GO / CATH / organism. The annotation block draws on four external resources. InterPro: which protein families and domains the sequence belongs to. GO: standardized terms for what the protein does, what process it participates in, and where in the cell it acts. CATH: which structural fold it has in the CATH hierarchy. Organism: the species of origin.

mmCIF coordinates. The mmCIF block holds the 3D Cartesian coordinates of each backbone atom (N, Cα, C, O) in ångströms. mmCIF is the PDB's canonical archive format — a tagged-loop text representation of the atomic model.

pLDDT. pLDDT is the predicted lDDT-Cα score: AlphaFold's confidence that the local environment of each residue (all inter-atomic distances within 15 Å) is correctly placed. It is a per-residue number between 0 and 100, with higher meaning more reliable.

Backbone torsions (φ/ψ). φ (phi) and ψ (psi) are the two rotatable backbone dihedrals per residue: φ is the C(i-1)–N–Cα–C torsion, ψ is the N–Cα–C–N(i+1) torsion, both in degrees on (−180°, 180°]. α-helical residues cluster near (−60°, −45°); β-strand residues near (−120°, +130°). A Ramachandran plot is simply a scatter of (φ, ψ) for every residue.

B-factor. For experimental (PDB) structures, the B-factor (temperature factor) quantifies the positional spread of each atom in the crystal — a combination of thermal vibration and static disorder — in units of Å². High B-factors mark flexible loops or poorly resolved regions; low B-factors mark the rigid, well-ordered core.

Secondary structure (3-state, P-SEA). SS3 is a coarse helix/strand/coil call (letters a/b/c) made by the P-SEA algorithm from inter-Cα distances and dihedrals. It is less detailed than DSSP 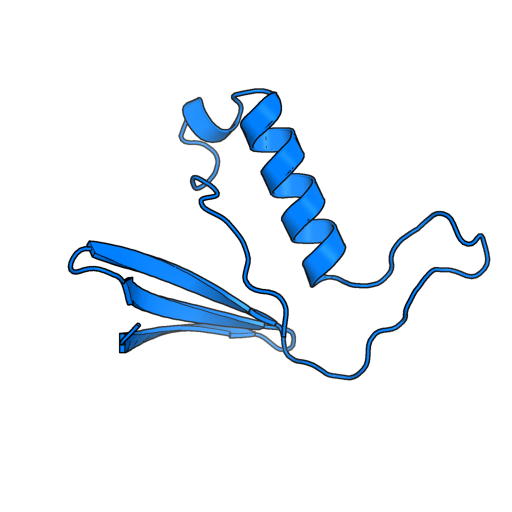but needs only Cα positions.

Predicted aligned error. Predicted aligned error is AlphaFold's pairwise confidence. Unlike pLDDT (per-residue), PAE is per-residue-pair and captures whether two parts of the structure are correctly placed relative to each other. Units are ångströms of expected positional error.

Solvent-accessible surface area. Solvent-accessible surface area (SASA) is the area in Å² traced out by the centre of a 1.4 Å probe sphere (a water molecule) rolled over the protein's van der Waals surface (Shrake–Rupley / Lee–Richards construction). Buried residues have near-zero SASA; fully exposed residues can exceed 200 Å². The total SASA scales roughly with the number of surface residues.

Secondary structure (8-state, DSSP). The SS8 string is DSSP's per-residue secondary-structure call. α-helix (H) means an i→i+4 H-bond ladder; β-strand (E) means the residue participates in a β-sheet; 3₁₀ (G) and π (I) are tighter and wider helices; T/S are turns/bends; '-' is loop.

Rendered structure images. Structure images are PyMOL renders from six orthogonal camera directions. Cartoon representation draws helices as coils and strands as arrows; sticks shows the backbone as bonds; surface shows the solvent-excluded envelope. Rainbow coloring maps sequence position to hue (blue→red, N→C); chain coloring assigns a distinct color per polypeptide.

Sequence. The amino-acid sequence is the protein's primary structure: the linear order of residues from the N-terminus to the C-terminus, written in one-letter code. Everything else here — the 3D coordinates, the secondary structure, the domain annotations — is ultimately a consequence of this string.

Contact-map, Ramachandran, and PAE plots. Three diagnostic plots accompany the record. The Cα contact map visualizes the tertiary structure as a 2D adjacency matrix (8 Å cutoff, sequence-local contacts suppressed). The Ramachandran plot shows the distribution of backbone (φ, ψ) torsions, with points in the α and β basins reflecting secondary structure content. The PAE plot shows AlphaFold's inter-residue confidence as a color matrix.